Protein AF-A0A966BEA9-F1 (afdb_monomer_lite)

Foldseek 3Di:
DDDDDDDDDDDDDDDDDDDPDDDDDDPPDPFDDDDPDPDDDFDTDPDDDNPWDKEWDAALVNQWIWIATQQFDIDITGPQDDFDTCPPDGDPFGWPYKDADNNSQWIWTAGQQQAIDITGPRDDPDGNNVPDDPGTDD

Structure (mmCIF, N/CA/C/O backbone):
data_AF-A0A966BEA9-F1
#
_entry.id   AF-A0A966BEA9-F1
#
loop_
_atom_site.group_PDB
_atom_site.id
_atom_site.type_symbol
_atom_site.label_atom_id
_atom_site.label_alt_id
_atom_site.label_comp_id
_atom_site.label_asym_id
_atom_site.label_entity_id
_atom_site.label_seq_id
_atom_site.pdbx_PDB_ins_code
_atom_site.Cartn_x
_atom_site.Cartn_y
_atom_site.Cartn_z
_atom_site.occupancy
_atom_site.B_iso_or_equiv
_atom_site.auth_seq_id
_atom_site.auth_comp_id
_atom_site.auth_asym_id
_atom_site.auth_atom_id
_atom_si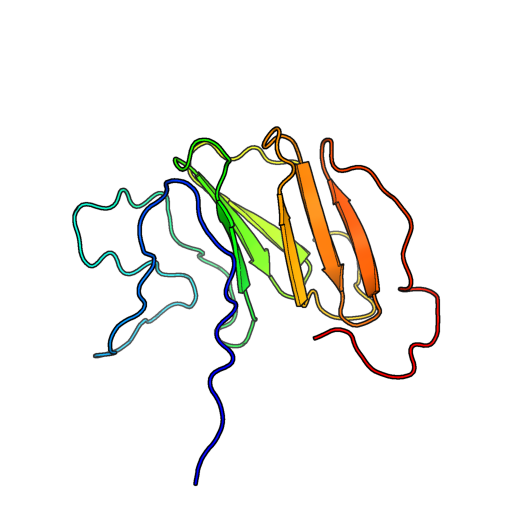te.pdbx_PDB_model_num
ATOM 1 N N . MET A 1 1 ? -16.234 -2.858 -30.751 1.00 31.94 1 MET A N 1
ATOM 2 C CA . MET A 1 1 ? -14.941 -3.488 -30.410 1.00 31.94 1 MET A CA 1
ATOM 3 C C . MET A 1 1 ? -14.872 -3.583 -28.902 1.00 31.94 1 MET A C 1
ATOM 5 O O . MET A 1 1 ? -14.877 -2.562 -28.233 1.00 31.94 1 MET A O 1
ATOM 9 N N . THR A 1 2 ? -14.963 -4.807 -28.402 1.00 31.45 2 THR A N 1
ATOM 10 C CA . THR A 1 2 ? -15.057 -5.178 -26.987 1.00 31.45 2 THR A CA 1
ATOM 11 C C . THR A 1 2 ? -13.678 -5.113 -26.335 1.00 31.45 2 THR A C 1
ATOM 13 O O . THR A 1 2 ? -12.742 -5.676 -26.896 1.00 31.45 2 THR A O 1
ATOM 16 N N . LEU A 1 3 ? -13.547 -4.506 -25.152 1.00 24.61 3 LEU A N 1
ATOM 17 C CA . LEU A 1 3 ? -12.425 -4.799 -24.258 1.00 24.61 3 LEU A CA 1
ATOM 18 C C . LEU A 1 3 ? -12.892 -4.803 -22.798 1.00 24.61 3 LEU A C 1
ATOM 20 O O . LEU A 1 3 ? -13.710 -3.984 -22.389 1.00 24.61 3 LEU A O 1
ATOM 24 N N . ALA A 1 4 ? -12.449 -5.832 -22.082 1.00 24.66 4 ALA A N 1
ATOM 25 C CA . ALA A 1 4 ? -13.035 -6.363 -20.864 1.00 24.66 4 ALA A CA 1
ATOM 26 C C . ALA A 1 4 ? -12.698 -5.534 -19.616 1.00 24.66 4 ALA A C 1
ATOM 28 O O . ALA A 1 4 ? -11.547 -5.180 -19.386 1.00 24.66 4 ALA A O 1
ATOM 29 N N . ILE A 1 5 ? -13.714 -5.292 -18.787 1.00 29.47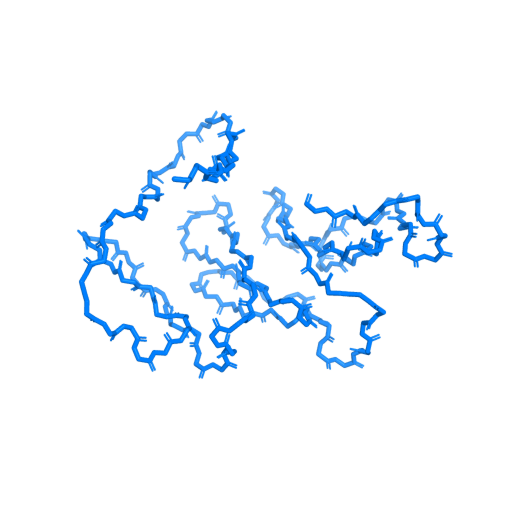 5 ILE A N 1
ATOM 30 C CA . ILE A 1 5 ? -13.590 -4.722 -17.444 1.00 29.47 5 ILE A CA 1
ATOM 31 C C . ILE A 1 5 ? -13.315 -5.891 -16.492 1.00 29.47 5 ILE A C 1
ATOM 33 O O . ILE A 1 5 ? -14.194 -6.725 -16.265 1.00 29.47 5 ILE A O 1
ATOM 37 N N . PHE A 1 6 ? -12.095 -5.988 -15.965 1.00 24.81 6 PHE A N 1
ATOM 38 C CA . PHE A 1 6 ? -11.755 -6.970 -14.936 1.00 24.81 6 PHE A CA 1
ATOM 39 C C . PHE A 1 6 ? -12.207 -6.418 -13.577 1.00 24.81 6 PHE A C 1
ATOM 41 O O . PHE A 1 6 ? -11.607 -5.505 -13.022 1.00 24.81 6 PHE A O 1
ATOM 48 N N . VAL A 1 7 ? -13.329 -6.932 -13.071 1.00 28.95 7 VAL A N 1
ATOM 49 C CA . VAL A 1 7 ? -13.853 -6.617 -11.737 1.00 28.95 7 VAL A CA 1
ATOM 50 C C . VAL A 1 7 ? -13.156 -7.528 -10.728 1.00 28.95 7 VAL A C 1
ATOM 52 O O . VAL A 1 7 ? -13.396 -8.737 -10.729 1.00 28.95 7 VAL A O 1
ATOM 55 N N . ALA A 1 8 ? -12.328 -6.967 -9.846 1.00 25.89 8 ALA A N 1
ATOM 56 C CA . ALA A 1 8 ? -11.839 -7.689 -8.677 1.00 25.89 8 ALA A CA 1
ATOM 57 C C . ALA A 1 8 ? -13.015 -7.944 -7.716 1.00 25.89 8 ALA A C 1
ATOM 59 O O . ALA A 1 8 ? -13.537 -7.043 -7.063 1.00 25.89 8 ALA A O 1
ATOM 60 N N . ARG A 1 9 ? -13.473 -9.197 -7.666 1.00 28.77 9 ARG A N 1
ATOM 61 C CA . ARG A 1 9 ? -14.394 -9.707 -6.646 1.00 28.77 9 ARG A CA 1
ATOM 62 C C . ARG A 1 9 ? -13.568 -10.082 -5.414 1.00 28.77 9 ARG A C 1
ATOM 64 O O . ARG A 1 9 ? -12.921 -11.122 -5.423 1.00 28.77 9 ARG A O 1
ATOM 71 N N . VAL A 1 10 ? -13.637 -9.289 -4.349 1.00 26.52 10 VAL A N 1
ATOM 72 C CA . VAL A 1 10 ? -13.297 -9.750 -2.993 1.00 26.52 10 VAL A CA 1
ATOM 73 C C . VAL A 1 10 ? -14.596 -9.816 -2.190 1.00 26.52 10 VAL A C 1
ATOM 75 O O . VAL A 1 10 ? -15.346 -8.846 -2.103 1.00 26.52 10 VAL A O 1
ATOM 78 N N . ALA A 1 11 ? -14.920 -11.010 -1.693 1.00 26.72 11 ALA A N 1
ATOM 79 C CA . ALA A 1 11 ? -16.168 -11.317 -1.007 1.00 26.72 11 ALA A CA 1
ATOM 80 C C . ALA A 1 11 ? -16.111 -10.944 0.492 1.00 26.72 11 ALA A C 1
ATOM 82 O O . ALA A 1 11 ? -15.428 -11.599 1.267 1.00 26.72 11 ALA A O 1
ATOM 83 N N . LEU A 1 12 ? -16.861 -9.887 0.833 1.00 29.70 12 LEU A N 1
ATOM 84 C CA . LEU A 1 12 ? -17.711 -9.621 2.013 1.00 29.70 12 LEU A CA 1
ATOM 85 C C . LEU A 1 12 ? -17.276 -10.018 3.445 1.00 29.70 12 LEU A C 1
ATOM 87 O O . LEU A 1 12 ? -17.309 -11.191 3.795 1.00 29.70 12 LEU A O 1
ATOM 91 N N . LEU A 1 13 ? -17.198 -9.011 4.331 1.00 26.81 13 LEU A N 1
ATOM 92 C CA . LEU A 1 13 ? -18.115 -8.826 5.476 1.00 26.81 13 LEU A CA 1
ATOM 93 C C . LEU A 1 13 ? -18.076 -7.346 5.925 1.00 26.81 13 LEU A C 1
ATOM 95 O O . LEU A 1 13 ? -17.039 -6.834 6.318 1.00 26.81 13 LEU A O 1
ATOM 99 N N . THR A 1 14 ? -19.222 -6.667 5.791 1.00 31.19 14 THR A N 1
ATOM 100 C CA . THR A 1 14 ? -19.544 -5.306 6.278 1.00 31.19 14 THR A CA 1
ATOM 101 C C . THR A 1 14 ? -18.569 -4.165 5.937 1.00 31.19 14 THR A C 1
ATOM 103 O O . THR A 1 14 ? -17.854 -3.695 6.809 1.00 31.19 14 THR A O 1
ATOM 106 N N . ALA A 1 15 ? -18.624 -3.620 4.720 1.00 29.45 15 ALA A N 1
ATOM 107 C CA . ALA A 1 15 ? -18.387 -2.188 4.500 1.00 29.45 15 ALA A CA 1
ATOM 108 C C . ALA A 1 15 ? -18.875 -1.766 3.108 1.00 29.45 15 ALA A C 1
ATOM 110 O O . ALA A 1 15 ? -18.808 -2.520 2.142 1.00 29.45 15 ALA A O 1
ATOM 111 N N . SER A 1 16 ? -19.430 -0.565 3.072 1.00 34.34 16 SER A N 1
ATOM 112 C CA . SER A 1 16 ? -20.145 0.123 2.005 1.00 34.34 16 SER A CA 1
ATOM 113 C C . SER A 1 16 ? -19.536 0.019 0.599 1.00 34.34 16 SER A C 1
ATOM 115 O O . SER A 1 16 ? -18.339 0.164 0.383 1.00 34.34 16 SER A O 1
ATOM 117 N N . TYR A 1 17 ? -20.431 -0.179 -0.366 1.00 26.78 17 TYR A N 1
ATOM 118 C CA . TYR A 1 17 ? -20.234 -0.107 -1.812 1.00 26.78 17 TYR A CA 1
ATOM 119 C C . TYR A 1 17 ? -19.442 1.145 -2.244 1.00 26.78 17 TYR A C 1
ATOM 121 O O . TYR A 1 17 ? -19.913 2.261 -2.039 1.00 26.78 17 TYR A O 1
ATOM 129 N N . VAL A 1 18 ? -18.286 0.971 -2.895 1.00 33.56 18 VAL A N 1
ATOM 130 C CA . VAL A 1 18 ? -17.621 2.033 -3.674 1.00 33.56 18 VAL A CA 1
ATOM 131 C C . VAL A 1 18 ? -17.993 1.815 -5.139 1.00 33.56 18 VAL A C 1
ATOM 133 O O . VAL A 1 18 ? -17.390 1.005 -5.841 1.00 33.56 18 VAL A O 1
ATOM 136 N N . GLY A 1 19 ? -19.062 2.474 -5.584 1.00 29.12 19 GLY A N 1
ATOM 137 C CA . GLY A 1 19 ? -19.446 2.513 -6.991 1.00 29.12 19 GLY A CA 1
ATOM 138 C C . GLY A 1 19 ? -18.825 3.724 -7.674 1.00 29.12 19 GLY A C 1
ATOM 139 O O . GLY A 1 19 ? -19.135 4.848 -7.301 1.00 29.12 19 GLY A O 1
ATOM 140 N N . VAL A 1 20 ? -18.004 3.509 -8.703 1.00 29.66 20 VAL A N 1
ATOM 141 C CA . VAL A 1 20 ? -17.755 4.535 -9.728 1.00 29.66 20 VAL A CA 1
ATOM 142 C C . VAL A 1 20 ? -18.851 4.376 -10.778 1.00 29.66 20 VAL A C 1
ATOM 144 O O . VAL A 1 20 ? -18.899 3.366 -11.481 1.00 29.66 20 VAL A O 1
ATOM 147 N N . LEU A 1 21 ? -19.767 5.343 -10.857 1.00 25.66 21 LEU A N 1
ATOM 148 C CA . LEU A 1 21 ? -20.906 5.326 -11.776 1.00 25.66 21 LEU A CA 1
ATOM 149 C C . LEU A 1 21 ? -20.981 6.666 -12.528 1.00 25.66 21 LEU A C 1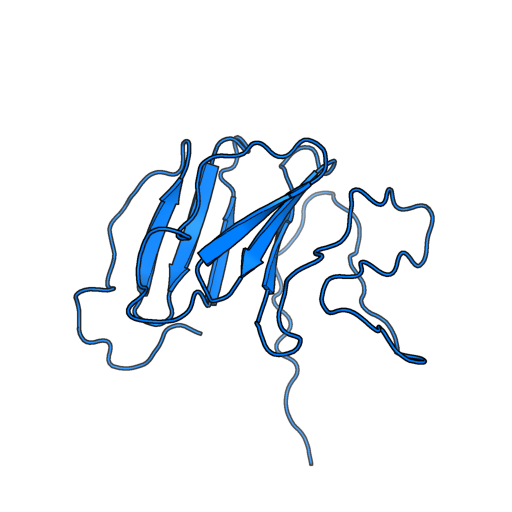
ATOM 151 O O . LEU A 1 21 ? -21.473 7.647 -11.993 1.00 25.66 21 LEU A O 1
ATOM 155 N N . GLY A 1 22 ? -20.506 6.663 -13.782 1.00 25.47 22 GLY A N 1
ATOM 156 C CA . GLY A 1 22 ? -20.842 7.633 -14.838 1.00 25.47 22 GLY A CA 1
ATOM 157 C C . GLY A 1 22 ? -20.181 9.017 -14.767 1.00 25.47 22 GLY A C 1
ATOM 158 O O . GLY A 1 22 ? -20.531 9.836 -13.931 1.00 25.47 22 GLY A O 1
ATOM 159 N N . ALA A 1 23 ? -19.302 9.322 -15.728 1.00 36.53 23 ALA A N 1
ATOM 160 C CA . ALA A 1 23 ? -18.755 10.666 -15.929 1.00 36.53 23 ALA A CA 1
ATOM 161 C C . ALA A 1 23 ? -19.846 11.691 -16.304 1.00 36.53 23 ALA A C 1
ATOM 163 O O . ALA A 1 23 ? -20.674 11.413 -17.180 1.00 36.53 23 ALA A O 1
ATOM 164 N N . PRO A 1 24 ? -19.767 12.915 -15.751 1.00 33.97 24 PRO A N 1
ATOM 165 C CA . PRO A 1 24 ? -19.686 14.075 -16.635 1.00 33.97 24 PRO A CA 1
ATOM 166 C C . PRO A 1 24 ? -18.675 15.142 -16.164 1.00 33.97 24 PRO A C 1
ATOM 168 O O . PRO A 1 24 ? -18.668 15.554 -15.017 1.00 33.97 24 PRO A O 1
ATOM 171 N N . ALA A 1 25 ? -17.906 15.656 -17.131 1.00 33.06 25 ALA A N 1
ATOM 172 C CA . ALA A 1 25 ? -17.182 16.934 -17.119 1.00 33.06 25 ALA A CA 1
ATOM 173 C C . ALA A 1 25 ? -16.036 17.141 -16.094 1.00 33.06 25 ALA A C 1
ATOM 175 O O . ALA A 1 25 ? -16.233 17.612 -14.985 1.00 33.06 25 ALA A O 1
ATOM 176 N N . ALA A 1 26 ? -14.805 16.969 -16.595 1.00 35.88 26 ALA A N 1
ATOM 177 C CA . ALA A 1 26 ? -13.593 17.674 -16.162 1.00 35.88 26 ALA A CA 1
ATOM 178 C C . ALA A 1 26 ? -13.175 17.535 -14.681 1.00 35.88 26 ALA A C 1
ATOM 180 O O . ALA A 1 26 ? -13.099 18.525 -13.959 1.00 35.88 26 ALA A O 1
ATOM 181 N N . ALA A 1 27 ? -12.746 16.338 -14.269 1.00 39.78 27 ALA A N 1
ATOM 182 C CA . ALA A 1 27 ? -11.850 16.209 -13.120 1.00 39.78 27 ALA A CA 1
ATOM 183 C C . ALA A 1 27 ? -10.502 16.870 -13.472 1.00 39.78 27 ALA A C 1
ATOM 185 O O . ALA A 1 27 ? -9.668 16.296 -14.173 1.00 39.78 27 ALA A O 1
ATOM 186 N N . SER A 1 28 ? -10.311 18.124 -13.059 1.00 41.31 28 SER A N 1
ATOM 187 C CA . SER A 1 28 ? -9.131 18.932 -13.391 1.00 41.31 28 SER A CA 1
ATOM 188 C C . SER A 1 28 ? -7.878 18.572 -12.587 1.00 41.31 28 SER A C 1
ATOM 190 O O . SER A 1 28 ? -6.867 19.254 -12.726 1.00 41.31 28 SER A O 1
ATOM 192 N N . ASN A 1 29 ? -7.914 17.530 -11.754 1.00 41.03 29 ASN A N 1
ATOM 193 C CA . ASN A 1 29 ? -6.723 17.014 -11.095 1.00 41.03 29 ASN A CA 1
ATOM 194 C C . ASN A 1 29 ? -6.880 15.509 -10.811 1.00 41.03 29 ASN A C 1
ATOM 196 O O . ASN A 1 29 ? -7.897 15.091 -10.254 1.00 41.03 29 ASN A O 1
ATOM 200 N N . PRO A 1 30 ? -5.911 14.668 -11.188 1.00 45.22 30 PRO A N 1
ATOM 201 C CA . PRO A 1 30 ? -5.931 13.251 -10.847 1.00 45.22 30 PRO A CA 1
ATOM 202 C C . PRO A 1 30 ? -5.763 13.078 -9.337 1.00 45.22 30 PRO A C 1
ATOM 204 O O . PRO A 1 30 ? -4.754 13.483 -8.765 1.00 45.22 30 PRO A O 1
ATOM 207 N N . GLY A 1 31 ? -6.772 12.495 -8.686 1.00 51.09 31 GLY A N 1
ATOM 208 C CA . GLY A 1 31 ? -6.774 12.341 -7.231 1.00 51.09 31 GLY A CA 1
ATOM 209 C C . GLY A 1 31 ? -7.932 12.988 -6.487 1.00 51.09 31 GLY A C 1
ATOM 210 O O . GLY A 1 31 ? -7.977 12.872 -5.264 1.00 51.09 31 GLY A O 1
ATOM 211 N N . THR A 1 32 ? -8.844 13.658 -7.195 1.00 47.97 32 THR A N 1
ATOM 212 C CA . THR A 1 32 ? -10.081 14.162 -6.596 1.00 47.97 32 THR A CA 1
ATOM 213 C C . THR A 1 32 ? -11.040 13.008 -6.308 1.00 47.97 32 THR A C 1
ATOM 215 O O . THR A 1 32 ? -11.407 12.261 -7.218 1.00 47.97 32 THR A O 1
ATOM 218 N N . VAL A 1 33 ? -11.458 12.856 -5.051 1.00 51.19 33 VAL A N 1
ATOM 219 C CA . VAL A 1 33 ? -12.521 11.912 -4.677 1.00 51.19 33 VAL A CA 1
ATOM 220 C C . VAL A 1 33 ? -13.871 12.608 -4.867 1.00 51.19 33 VAL A C 1
ATOM 222 O O . VAL A 1 33 ? -14.278 13.444 -4.063 1.00 51.19 33 VAL A O 1
ATOM 225 N N . GLU A 1 34 ? -14.592 12.271 -5.940 1.00 48.16 34 GLU A N 1
ATOM 226 C CA . GLU A 1 34 ? -15.939 12.801 -6.180 1.00 48.16 34 GLU A CA 1
ATOM 227 C C . GLU A 1 34 ? -16.970 12.070 -5.312 1.00 48.16 34 GLU A C 1
ATOM 229 O O . GLU A 1 34 ? -17.385 10.939 -5.575 1.00 48.16 34 GLU A O 1
ATOM 234 N N . ASN A 1 35 ? -17.382 12.729 -4.235 1.00 46.09 35 ASN A N 1
ATOM 235 C CA . ASN A 1 35 ? -18.371 12.202 -3.311 1.00 46.09 35 ASN A CA 1
ATOM 236 C C . ASN A 1 35 ? -19.797 12.399 -3.851 1.00 46.09 35 ASN A C 1
ATOM 238 O O . ASN A 1 35 ? -20.310 13.515 -3.887 1.00 46.09 35 ASN A O 1
ATOM 242 N N . THR A 1 36 ? -20.460 11.310 -4.240 1.00 44.03 36 THR A N 1
ATOM 243 C CA . THR A 1 36 ? -21.853 11.319 -4.729 1.00 44.03 36 THR A CA 1
ATOM 244 C C . THR A 1 36 ? -22.894 11.016 -3.632 1.00 44.03 36 THR A C 1
ATOM 246 O O . THR A 1 36 ? -24.046 10.708 -3.938 1.00 44.03 36 THR A O 1
ATOM 249 N N . GLY A 1 37 ? -22.533 11.144 -2.343 1.00 46.06 37 GLY A N 1
ATOM 250 C CA . GLY A 1 37 ? -23.429 10.946 -1.190 1.00 46.06 37 GLY A CA 1
ATOM 251 C C . GLY A 1 37 ? -22.974 11.647 0.106 1.00 46.06 37 GLY A C 1
ATOM 252 O O . GLY A 1 37 ? -22.162 12.562 0.082 1.00 46.06 37 GLY A O 1
ATOM 253 N N . GLN A 1 38 ? -23.490 11.229 1.273 1.00 48.53 38 GLN A N 1
ATOM 254 C CA . GLN A 1 38 ? -23.064 11.730 2.602 1.00 48.53 38 GLN A CA 1
ATOM 255 C C . GLN A 1 38 ? -21.700 11.165 3.070 1.00 48.53 38 GLN A C 1
ATOM 257 O O . GLN A 1 38 ? -21.452 11.064 4.272 1.00 48.53 38 GLN A O 1
ATOM 262 N N . LEU A 1 39 ? -20.818 10.738 2.160 1.00 47.69 39 LEU A N 1
ATOM 263 C CA . LEU A 1 39 ? -19.530 10.158 2.554 1.00 47.69 39 LEU A CA 1
ATOM 264 C C . LEU A 1 39 ? -18.645 11.242 3.194 1.00 47.69 39 LEU A C 1
ATOM 266 O O . LEU A 1 39 ? -18.776 12.427 2.893 1.00 47.69 39 LEU A O 1
ATOM 270 N N . LEU A 1 40 ? -17.765 10.866 4.115 1.00 51.91 40 LEU A N 1
ATOM 271 C CA . LEU A 1 40 ? -16.804 11.805 4.687 1.00 51.91 40 LEU A CA 1
ATOM 272 C C . LEU A 1 40 ? -15.611 11.905 3.727 1.00 51.91 40 LEU A C 1
ATOM 274 O O . LEU A 1 40 ? -15.004 10.890 3.396 1.00 51.91 40 LEU A O 1
ATOM 278 N N . HIS A 1 41 ? -15.311 13.116 3.244 1.00 63.06 41 HIS A N 1
ATOM 279 C CA . HIS A 1 41 ? -14.137 13.382 2.407 1.00 63.06 41 HIS A CA 1
ATOM 280 C C . HIS A 1 41 ? -12.934 13.671 3.299 1.00 63.06 41 HIS A C 1
ATOM 282 O O . HIS A 1 41 ? -12.944 14.655 4.038 1.00 63.06 41 HIS A O 1
ATOM 288 N N . PHE A 1 42 ? -11.914 12.815 3.252 1.00 55.66 42 PHE A N 1
ATOM 289 C CA . PHE A 1 42 ? -10.734 12.940 4.114 1.00 55.66 42 PHE A CA 1
ATOM 290 C C . PHE A 1 42 ? -9.560 13.669 3.439 1.00 55.66 42 PHE A C 1
ATOM 292 O O . PHE A 1 42 ? -8.595 14.012 4.122 1.00 55.66 42 PHE A O 1
ATOM 299 N N . GLY A 1 43 ? -9.649 13.952 2.133 1.00 58.69 43 GLY A N 1
ATOM 300 C CA . GLY A 1 43 ? -8.686 14.760 1.381 1.00 58.69 43 GLY A CA 1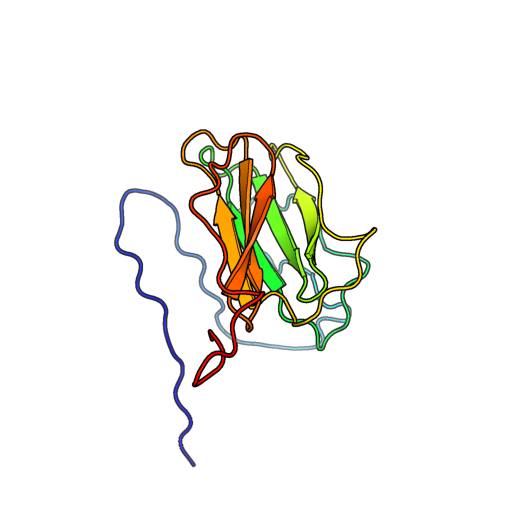
ATOM 301 C C . GLY A 1 43 ? -8.462 14.275 -0.055 1.00 58.69 43 GLY A C 1
ATOM 302 O O . GLY A 1 43 ? -8.829 13.162 -0.415 1.00 58.69 43 GLY A O 1
ATOM 303 N N . ASP A 1 44 ? -7.835 15.116 -0.876 1.00 62.44 44 ASP A N 1
ATOM 304 C CA . ASP A 1 44 ? -7.505 14.814 -2.275 1.00 62.44 44 ASP A CA 1
ATOM 305 C C . ASP A 1 44 ? -5.993 14.673 -2.469 1.00 62.44 44 ASP A C 1
ATOM 307 O O . ASP A 1 44 ? -5.195 15.291 -1.756 1.00 62.44 44 ASP A O 1
ATOM 311 N N . LEU A 1 45 ? -5.583 13.899 -3.474 1.00 62.88 45 LEU A N 1
ATOM 312 C CA . LEU A 1 45 ? -4.184 13.840 -3.893 1.00 62.88 45 LEU A CA 1
ATOM 313 C C . LEU A 1 45 ? -3.856 15.062 -4.769 1.00 62.88 45 LEU A C 1
ATOM 315 O O . LEU A 1 45 ? -4.471 15.277 -5.810 1.00 62.88 45 LEU A O 1
ATOM 319 N N . SER A 1 46 ? -2.881 15.874 -4.356 1.00 57.19 46 SER A N 1
ATOM 320 C CA . SER A 1 46 ? -2.544 17.139 -5.031 1.00 57.19 46 SER A CA 1
ATOM 321 C C . SER A 1 46 ? -1.438 17.031 -6.092 1.00 57.19 46 SER A C 1
ATOM 323 O O . SER A 1 46 ? -1.221 17.998 -6.821 1.00 57.19 46 SER A O 1
ATOM 325 N N . SER A 1 47 ? -0.747 15.888 -6.203 1.00 54.97 47 SER A N 1
ATOM 326 C CA . SER A 1 47 ? 0.508 15.751 -6.969 1.00 54.97 47 SER A CA 1
ATOM 327 C C . SER A 1 47 ? 0.624 14.507 -7.870 1.00 54.97 47 SER A C 1
ATOM 329 O O . SER A 1 47 ? 1.708 14.242 -8.395 1.00 54.97 47 SER A O 1
ATOM 331 N N . GLY A 1 48 ? -0.453 13.742 -8.081 1.00 53.94 48 GLY A N 1
ATOM 332 C CA . GLY A 1 48 ? -0.436 12.601 -9.009 1.00 53.94 48 GLY A CA 1
ATOM 333 C C . GLY A 1 48 ? -0.366 13.054 -10.474 1.00 53.94 48 GLY A C 1
ATOM 334 O O . GLY A 1 48 ? -0.954 14.070 -10.834 1.00 53.94 48 GLY A O 1
ATOM 335 N N . SER A 1 49 ? 0.337 12.327 -11.348 1.00 55.16 49 SER A N 1
ATOM 336 C CA . SER A 1 49 ? 0.157 12.510 -12.799 1.00 55.16 49 SER A CA 1
ATOM 337 C C . SER A 1 49 ? -1.162 11.853 -13.230 1.00 55.16 49 SER A C 1
ATOM 339 O O . SER A 1 49 ? -1.474 10.781 -12.713 1.00 55.16 49 SER A O 1
ATOM 341 N N . PRO A 1 50 ? -1.919 12.385 -14.215 1.00 52.94 50 PRO A N 1
ATOM 342 C CA . PRO A 1 50 ? -3.166 11.763 -14.683 1.00 52.94 50 PRO A CA 1
ATOM 343 C C . PRO A 1 50 ? -2.999 10.371 -15.289 1.00 52.94 50 PRO A C 1
ATOM 345 O O . PRO A 1 50 ? -3.981 9.688 -15.566 1.00 52.94 50 PRO A O 1
ATOM 348 N N . THR A 1 51 ? -1.753 9.978 -15.531 1.00 57.34 51 THR A N 1
ATOM 349 C CA . THR A 1 51 ? -1.352 8.697 -16.103 1.00 57.34 51 THR A CA 1
ATOM 350 C C . THR A 1 51 ? -0.870 7.694 -15.063 1.00 57.34 51 THR A C 1
ATOM 352 O O . THR A 1 51 ? -0.624 6.549 -15.427 1.00 57.34 51 THR A O 1
ATOM 355 N N . ASP A 1 52 ? -0.657 8.114 -13.815 1.00 67.12 52 ASP A N 1
ATOM 356 C CA . ASP A 1 52 ? -0.162 7.211 -12.781 1.00 67.12 52 ASP A CA 1
ATOM 357 C C . ASP A 1 52 ? -1.325 6.337 -12.300 1.00 67.12 52 ASP A C 1
ATOM 359 O O . ASP A 1 52 ? -2.369 6.846 -11.887 1.00 67.12 52 ASP A O 1
ATOM 363 N N . GLU A 1 53 ? -1.165 5.013 -12.351 1.00 70.00 53 GLU A N 1
ATOM 364 C CA . GLU A 1 53 ? -2.093 4.136 -11.638 1.00 70.00 53 GLU A CA 1
ATOM 365 C C . GLU A 1 53 ? -1.916 4.329 -10.131 1.00 70.00 53 GLU A C 1
ATOM 367 O O . GLU A 1 53 ? -0.804 4.485 -9.608 1.00 70.00 53 GLU A O 1
ATOM 372 N N . MET A 1 54 ? -3.051 4.320 -9.443 1.00 81.56 54 MET A N 1
ATOM 373 C CA . MET A 1 54 ? -3.143 4.593 -8.022 1.00 81.56 54 MET A CA 1
ATOM 374 C C . MET A 1 54 ? -3.814 3.412 -7.331 1.00 81.56 54 MET A C 1
ATOM 376 O O . MET A 1 54 ? -4.834 2.903 -7.799 1.00 81.56 54 MET A O 1
ATOM 380 N N . PHE A 1 55 ? -3.265 3.006 -6.193 1.00 82.62 55 PHE A N 1
ATOM 381 C CA . PHE A 1 55 ? -3.762 1.894 -5.391 1.00 82.62 55 PHE A CA 1
ATOM 382 C C . PHE A 1 55 ? -4.273 2.442 -4.068 1.00 82.62 55 PHE A C 1
ATOM 384 O O . PHE A 1 55 ? -3.490 2.970 -3.283 1.00 82.62 55 PHE A O 1
ATOM 391 N N . ILE A 1 56 ? -5.581 2.337 -3.833 1.00 83.81 56 ILE A N 1
ATOM 392 C CA . ILE A 1 56 ? -6.222 2.792 -2.598 1.00 83.81 56 ILE A CA 1
ATOM 393 C C . ILE A 1 56 ? -6.562 1.607 -1.697 1.00 83.81 56 ILE A C 1
ATOM 395 O O . ILE A 1 56 ? -7.126 0.612 -2.154 1.00 83.81 56 ILE A O 1
ATOM 399 N N . VAL A 1 57 ? -6.248 1.726 -0.408 1.00 83.81 57 VAL A N 1
ATOM 400 C CA . VAL A 1 57 ? -6.621 0.743 0.615 1.00 83.81 57 VAL A CA 1
ATOM 401 C C . VAL A 1 57 ? -7.112 1.471 1.862 1.00 83.81 57 VAL A C 1
ATOM 403 O O . VAL A 1 57 ? -6.467 2.403 2.334 1.00 83.81 57 VAL A O 1
ATOM 406 N N . SER A 1 58 ? -8.254 1.052 2.406 1.00 86.38 58 SER A N 1
ATOM 407 C CA . SER A 1 58 ? -8.827 1.628 3.626 1.00 86.38 58 SER A CA 1
ATOM 408 C C . SER A 1 58 ? -8.170 1.088 4.899 1.00 86.38 58 SER A C 1
ATOM 410 O O . SER A 1 58 ? -7.719 -0.061 4.950 1.00 86.38 58 SER A O 1
ATOM 412 N N . THR A 1 59 ? -8.185 1.893 5.959 1.00 85.06 59 THR A N 1
ATOM 413 C CA . THR A 1 59 ? -7.901 1.436 7.326 1.00 85.06 59 THR A CA 1
ATOM 414 C C . THR A 1 59 ? -8.946 0.405 7.777 1.00 85.06 59 THR A C 1
ATOM 416 O O . THR A 1 59 ? -10.083 0.435 7.293 1.00 85.06 59 THR A O 1
ATOM 419 N N . PRO A 1 60 ? -8.625 -0.498 8.726 1.00 84.88 60 PRO A N 1
ATOM 420 C CA . PRO A 1 60 ? -9.613 -1.428 9.287 1.00 84.88 60 PRO A CA 1
ATOM 421 C C . PRO A 1 60 ? -10.812 -0.741 9.959 1.00 84.88 60 PRO A C 1
ATOM 423 O O . PRO A 1 60 ? -11.894 -1.314 10.035 1.00 84.88 60 PRO A O 1
ATOM 426 N N . THR A 1 61 ? -10.626 0.488 10.444 1.00 80.19 61 THR A N 1
ATOM 427 C CA . THR A 1 61 ? -11.680 1.334 11.026 1.00 80.19 61 THR A CA 1
ATOM 428 C C . THR A 1 61 ? -12.618 1.916 9.964 1.00 80.19 61 THR A C 1
ATOM 430 O O . THR A 1 61 ? -13.737 2.311 10.287 1.00 80.19 61 THR A O 1
ATOM 433 N N . GLY A 1 62 ? -12.182 1.974 8.700 1.00 80.81 62 GLY A N 1
ATOM 434 C CA . GLY A 1 62 ? -12.919 2.570 7.586 1.00 80.81 62 GLY A CA 1
ATOM 435 C C . GLY A 1 62 ? -12.952 4.102 7.597 1.00 80.81 62 GLY A C 1
ATOM 436 O O . GLY A 1 62 ? -13.652 4.695 6.778 1.00 80.81 62 GLY A O 1
ATOM 437 N N . THR A 1 63 ? -12.219 4.753 8.505 1.00 81.62 63 THR A N 1
ATOM 438 C CA . THR A 1 63 ? -12.203 6.220 8.675 1.00 81.62 63 THR A CA 1
ATOM 439 C C . THR A 1 63 ? -10.966 6.894 8.081 1.00 81.62 63 THR A C 1
ATOM 441 O O . THR A 1 63 ? -10.702 8.070 8.332 1.00 81.62 63 THR A O 1
ATOM 444 N N . GLY A 1 64 ? -10.211 6.152 7.279 1.00 83.00 64 GLY A N 1
ATOM 445 C CA . GLY A 1 64 ? -8.979 6.595 6.655 1.00 83.00 64 GLY A CA 1
ATOM 446 C C . GLY A 1 64 ? -8.580 5.664 5.522 1.00 83.00 64 GLY A C 1
ATOM 447 O O . GLY A 1 64 ? -9.136 4.573 5.348 1.00 83.00 64 GLY A O 1
ATOM 448 N N . TYR A 1 65 ? -7.626 6.110 4.718 1.00 82.25 65 TYR A N 1
ATOM 449 C CA . TYR A 1 65 ? -7.094 5.324 3.614 1.00 82.25 65 TYR A CA 1
ATOM 450 C C . TYR A 1 65 ? -5.664 5.732 3.273 1.00 82.25 65 TYR A C 1
ATOM 452 O O . TYR A 1 65 ? -5.245 6.876 3.467 1.00 82.25 65 TYR A O 1
ATOM 460 N N . TRP A 1 66 ? -4.937 4.769 2.722 1.00 90.31 66 TRP A N 1
ATOM 461 C CA . TRP A 1 66 ? -3.667 4.972 2.045 1.00 90.31 66 TRP A CA 1
ATOM 462 C C . TRP A 1 66 ? -3.890 4.985 0.541 1.00 90.31 66 TRP A C 1
ATOM 464 O O . TRP A 1 66 ? -4.684 4.198 0.022 1.00 90.31 66 TRP A O 1
ATOM 474 N N . ILE A 1 67 ? -3.161 5.851 -0.158 1.00 87.06 67 ILE A N 1
ATOM 475 C CA . ILE A 1 67 ? -3.057 5.829 -1.617 1.00 87.06 67 ILE A CA 1
ATOM 476 C C . ILE A 1 67 ? -1.586 5.658 -1.994 1.00 87.06 67 ILE A C 1
ATOM 478 O O . ILE A 1 67 ? -0.778 6.534 -1.698 1.00 87.06 67 ILE A O 1
ATOM 482 N N . ALA A 1 68 ? -1.245 4.570 -2.681 1.00 87.69 68 ALA A N 1
ATOM 483 C CA . ALA A 1 68 ? 0.054 4.381 -3.321 1.00 87.69 68 ALA A CA 1
ATOM 484 C C . ALA A 1 68 ? 0.022 4.763 -4.802 1.00 87.69 68 ALA A C 1
ATOM 486 O O . ALA A 1 68 ? -0.935 4.465 -5.510 1.00 87.69 68 ALA A O 1
ATOM 487 N N . THR A 1 69 ? 1.112 5.358 -5.277 1.00 88.00 69 THR A N 1
ATOM 488 C CA . THR A 1 69 ? 1.384 5.585 -6.708 1.00 88.00 69 THR A CA 1
ATOM 489 C C . THR A 1 69 ? 2.174 4.418 -7.310 1.00 88.00 69 THR A C 1
ATOM 491 O O . THR A 1 69 ? 2.851 3.682 -6.588 1.00 88.00 69 THR A O 1
ATOM 494 N N . GLN A 1 70 ? 2.228 4.319 -8.643 1.00 90.00 70 GLN A N 1
ATOM 495 C CA . GLN A 1 70 ? 3.179 3.436 -9.349 1.00 90.00 70 GLN A CA 1
ATOM 496 C C . GLN A 1 70 ? 4.655 3.673 -8.983 1.00 90.00 70 GLN A C 1
ATOM 498 O O . GLN A 1 70 ? 5.480 2.772 -9.133 1.00 90.00 70 GLN A O 1
ATOM 503 N N . LYS A 1 71 ? 5.008 4.872 -8.504 1.00 89.69 71 LYS A N 1
ATOM 504 C CA . LYS A 1 71 ? 6.366 5.211 -8.044 1.00 89.69 71 LYS A CA 1
ATOM 505 C C . LYS A 1 71 ? 6.628 4.774 -6.601 1.00 89.69 71 LYS A C 1
ATOM 507 O O . LYS A 1 71 ? 7.734 4.948 -6.110 1.00 89.69 71 LYS A O 1
ATOM 512 N N . GLY A 1 72 ? 5.620 4.223 -5.926 1.00 91.12 72 GLY A N 1
ATOM 513 C CA . GLY A 1 72 ? 5.716 3.756 -4.548 1.00 91.12 72 GLY A CA 1
ATOM 514 C C . GLY A 1 72 ? 5.663 4.856 -3.492 1.00 91.12 72 GLY A C 1
ATOM 515 O O . GLY A 1 72 ? 5.913 4.565 -2.329 1.00 91.12 72 GLY A O 1
ATOM 516 N N . VAL A 1 73 ? 5.310 6.090 -3.868 1.00 91.94 73 VAL A N 1
ATOM 517 C CA . VAL A 1 73 ? 4.956 7.155 -2.911 1.00 91.94 73 VAL A CA 1
ATOM 518 C C . VAL A 1 73 ? 3.599 6.839 -2.293 1.00 91.94 73 VAL A C 1
ATOM 520 O O . VAL A 1 73 ? 2.681 6.473 -3.038 1.00 91.94 73 VAL A O 1
ATOM 523 N N . VAL A 1 74 ? 3.469 7.016 -0.975 1.00 92.50 74 VAL A N 1
ATOM 524 C CA . VAL A 1 74 ? 2.232 6.751 -0.224 1.00 92.50 74 VAL A CA 1
ATOM 525 C C . VAL A 1 74 ? 1.691 8.040 0.389 1.00 92.50 74 VAL A C 1
ATOM 527 O O . VAL A 1 74 ? 2.349 8.701 1.184 1.00 92.50 74 VAL A O 1
ATOM 530 N N . SER A 1 75 ? 0.454 8.383 0.040 1.00 87.31 75 SER A N 1
ATOM 531 C CA . SER A 1 75 ? -0.319 9.446 0.688 1.00 87.31 75 SER A CA 1
ATOM 532 C C . SER A 1 75 ? -1.267 8.862 1.731 1.00 87.31 75 SER A C 1
ATOM 534 O O . SER A 1 75 ? -1.802 7.766 1.552 1.00 87.31 7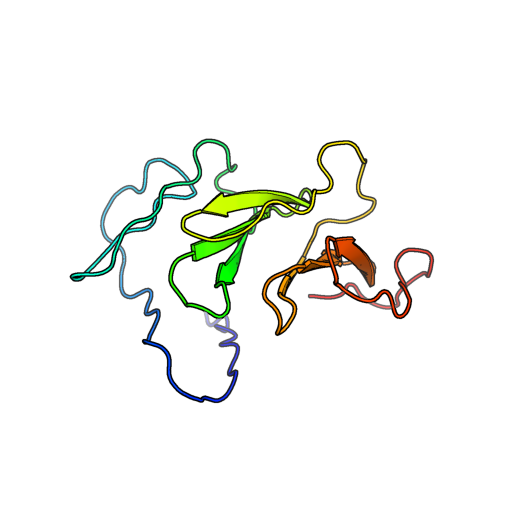5 SER A O 1
ATOM 536 N N . VAL A 1 76 ? -1.472 9.601 2.819 1.00 88.38 76 VAL A N 1
ATOM 537 C CA . VAL A 1 76 ? -2.162 9.141 4.030 1.00 88.38 76 VAL A CA 1
ATOM 538 C C . VAL A 1 76 ? -3.320 10.085 4.337 1.00 88.38 76 VAL A C 1
ATOM 540 O O . VAL A 1 76 ? -3.124 11.300 4.366 1.00 88.38 76 VAL A O 1
ATOM 543 N N . PHE A 1 77 ? -4.510 9.534 4.578 1.00 82.94 77 PHE A N 1
ATOM 544 C CA . PHE A 1 77 ? -5.726 10.310 4.826 1.00 82.94 77 PHE A CA 1
ATOM 545 C C . PHE A 1 77 ? -6.543 9.748 5.992 1.00 82.94 77 PHE A C 1
ATOM 547 O O . PHE A 1 77 ? -6.575 8.537 6.224 1.00 82.94 77 PHE A O 1
ATOM 554 N N . GLY A 1 78 ? -7.262 10.632 6.688 1.00 86.81 78 GLY A N 1
ATOM 555 C CA . GLY A 1 78 ? -8.112 10.261 7.819 1.00 86.81 78 GLY A CA 1
ATOM 556 C C . GLY A 1 78 ? -7.300 9.735 9.003 1.00 86.81 78 GLY A C 1
ATOM 557 O O . GLY A 1 78 ? -6.318 10.359 9.401 1.00 86.81 78 GLY A O 1
ATOM 558 N N . ASP A 1 79 ? -7.711 8.598 9.570 1.00 87.06 79 ASP A N 1
ATOM 559 C CA . ASP A 1 79 ? -7.034 7.966 10.715 1.00 87.06 79 ASP A CA 1
ATOM 560 C C . ASP A 1 79 ? -5.870 7.031 10.339 1.00 87.06 79 ASP A C 1
ATOM 562 O O . ASP A 1 79 ? -5.285 6.386 11.209 1.00 87.06 79 ASP A O 1
ATOM 566 N N . ALA A 1 80 ? -5.522 6.949 9.055 1.00 90.88 80 ALA A N 1
ATOM 567 C CA . ALA A 1 80 ? -4.413 6.135 8.583 1.00 90.88 80 ALA A CA 1
ATOM 568 C C . ALA A 1 80 ? -3.069 6.604 9.181 1.00 90.88 80 ALA A C 1
ATOM 570 O O . ALA A 1 80 ? -2.764 7.796 9.219 1.00 90.88 80 ALA A O 1
ATOM 571 N N . GLY A 1 81 ? -2.240 5.662 9.640 1.00 94.19 81 GLY A N 1
ATOM 572 C CA . GLY A 1 81 ? -0.879 5.950 10.107 1.00 94.19 81 GLY A CA 1
ATOM 573 C C . GLY A 1 81 ? 0.130 6.061 8.959 1.00 94.19 81 GLY A C 1
ATOM 574 O O . GLY A 1 81 ? -0.049 5.451 7.910 1.00 94.19 81 GLY A O 1
ATOM 575 N N . SER A 1 82 ? 1.219 6.811 9.144 1.00 96.19 82 SER A N 1
ATOM 576 C CA . SER A 1 82 ? 2.327 6.856 8.174 1.00 96.19 82 SER A CA 1
ATOM 577 C C . SER A 1 82 ? 3.434 5.884 8.579 1.00 96.19 82 SER A C 1
ATOM 579 O O . SER A 1 82 ? 4.002 6.018 9.664 1.00 96.19 82 SER A O 1
ATOM 581 N N . TYR A 1 83 ? 3.740 4.913 7.712 1.00 97.38 83 TYR A N 1
ATOM 582 C CA . TYR A 1 83 ? 4.717 3.850 7.989 1.00 97.38 83 TYR A CA 1
ATOM 583 C C . TYR A 1 83 ? 5.931 3.859 7.048 1.00 97.38 83 TYR A C 1
ATOM 585 O O . TYR A 1 83 ? 6.793 2.986 7.152 1.00 97.38 83 TYR A O 1
ATOM 593 N N . GLY A 1 84 ? 6.018 4.864 6.173 1.00 96.44 84 GLY A N 1
ATOM 594 C CA . GLY A 1 84 ? 7.080 5.033 5.179 1.00 96.44 84 GLY A CA 1
ATOM 595 C C . GLY A 1 84 ? 6.637 4.695 3.757 1.00 96.44 84 GLY A C 1
ATOM 596 O O . GLY A 1 84 ? 5.581 4.111 3.531 1.00 96.44 84 GLY A O 1
ATOM 597 N N . ASP A 1 85 ? 7.441 5.080 2.779 1.00 96.12 85 ASP A N 1
ATOM 598 C CA . ASP A 1 85 ? 7.170 4.819 1.370 1.00 96.12 85 ASP A CA 1
ATOM 599 C C . ASP A 1 85 ? 8.482 4.629 0.591 1.00 96.12 85 ASP A C 1
ATOM 601 O O . ASP A 1 85 ? 9.538 4.390 1.185 1.00 96.12 85 ASP A O 1
ATOM 605 N N . LEU A 1 86 ? 8.414 4.653 -0.740 1.00 94.19 86 LEU A N 1
ATOM 606 C CA . LEU A 1 86 ? 9.561 4.420 -1.619 1.00 94.19 86 LEU A CA 1
ATOM 607 C C . LEU A 1 86 ? 10.091 5.704 -2.281 1.00 94.19 86 LEU A C 1
ATOM 609 O O . LEU A 1 86 ? 10.779 5.601 -3.295 1.00 94.19 86 LEU A O 1
ATOM 613 N N . SER A 1 87 ? 9.813 6.900 -1.739 1.00 92.19 87 SER A N 1
ATOM 614 C CA . SER A 1 87 ? 10.238 8.175 -2.354 1.00 92.19 87 SER A CA 1
ATOM 615 C C . SER A 1 87 ? 11.756 8.295 -2.539 1.00 92.19 87 SER A C 1
ATOM 617 O O . SER A 1 87 ? 12.216 8.910 -3.499 1.00 92.19 87 SER A O 1
ATOM 619 N N . GLU A 1 88 ? 12.527 7.677 -1.642 1.00 91.88 88 GLU A N 1
ATOM 620 C CA . GLU A 1 88 ? 13.993 7.757 -1.601 1.00 91.88 88 GLU A CA 1
ATOM 621 C C . GLU A 1 88 ? 14.698 6.639 -2.383 1.00 91.88 88 GLU A C 1
ATOM 623 O O . GLU A 1 88 ? 15.929 6.555 -2.373 1.00 91.88 88 GLU A O 1
ATOM 628 N N . ILE A 1 89 ? 13.953 5.756 -3.055 1.00 88.31 89 ILE A N 1
ATOM 629 C CA . ILE A 1 89 ? 14.537 4.663 -3.836 1.00 88.31 89 ILE A CA 1
ATOM 630 C C . ILE A 1 89 ? 14.121 4.727 -5.304 1.00 88.31 89 ILE A C 1
ATOM 632 O O . ILE A 1 89 ? 13.010 5.106 -5.660 1.00 88.31 89 ILE A O 1
ATOM 636 N N . THR A 1 90 ? 15.020 4.302 -6.192 1.00 90.44 90 THR A N 1
ATOM 637 C CA . THR A 1 90 ? 14.666 4.085 -7.599 1.00 90.44 90 THR A CA 1
ATOM 638 C C . THR A 1 90 ? 14.132 2.670 -7.771 1.00 90.44 90 THR A C 1
ATOM 640 O O . THR A 1 90 ? 14.864 1.697 -7.595 1.00 90.44 90 THR A O 1
ATOM 643 N N . LEU A 1 91 ? 12.852 2.555 -8.121 1.00 90.56 91 LEU A N 1
ATOM 644 C CA . LEU A 1 91 ? 12.218 1.277 -8.429 1.00 90.56 91 LEU A CA 1
ATOM 645 C C . LEU A 1 91 ? 12.707 0.702 -9.766 1.00 90.56 91 LEU A C 1
ATOM 647 O O . LEU A 1 91 ? 12.775 1.405 -10.773 1.00 90.56 91 LEU A O 1
ATOM 651 N N . ASN A 1 92 ? 12.960 -0.609 -9.799 1.00 91.62 92 ASN A N 1
ATOM 652 C CA . ASN A 1 92 ? 13.253 -1.334 -11.043 1.00 91.62 92 ASN A CA 1
ATOM 653 C C . ASN A 1 92 ? 12.020 -1.441 -11.951 1.00 91.62 92 ASN A C 1
ATOM 655 O O . ASN A 1 92 ? 12.141 -1.433 -13.182 1.00 91.62 92 ASN A O 1
ATOM 659 N N . LYS A 1 93 ? 10.836 -1.561 -11.340 1.00 92.81 93 LYS A N 1
ATOM 660 C CA . LYS A 1 93 ? 9.531 -1.681 -11.990 1.00 92.81 93 LYS A CA 1
ATOM 661 C C . LYS A 1 93 ? 8.439 -0.981 -11.177 1.00 92.81 93 LYS A C 1
ATOM 663 O O . LYS A 1 93 ? 8.577 -0.880 -9.959 1.00 92.81 93 LYS A O 1
ATOM 668 N N . PRO A 1 94 ? 7.360 -0.510 -11.830 1.00 91.38 94 PRO A N 1
ATOM 669 C CA . PRO A 1 94 ? 6.284 0.198 -11.148 1.00 91.38 94 PRO A CA 1
ATOM 670 C C . PRO A 1 94 ? 5.552 -0.699 -10.152 1.00 91.38 94 PRO A C 1
ATOM 672 O O . PRO A 1 94 ? 5.445 -1.914 -10.364 1.00 91.38 94 PRO A O 1
ATOM 675 N N . ILE A 1 95 ? 5.012 -0.068 -9.109 1.00 92.50 95 ILE A N 1
ATOM 676 C CA . ILE A 1 95 ? 4.024 -0.659 -8.207 1.00 92.50 95 ILE A CA 1
ATOM 677 C C . ILE A 1 95 ? 2.748 -0.973 -8.991 1.00 92.50 95 ILE A C 1
ATOM 679 O O . ILE A 1 95 ? 2.288 -0.155 -9.781 1.00 92.50 95 ILE A O 1
ATOM 683 N N . VAL A 1 96 ? 2.202 -2.164 -8.760 1.00 93.12 96 VAL A N 1
ATOM 684 C CA . VAL A 1 96 ? 0.951 -2.686 -9.335 1.00 93.12 96 VAL A CA 1
ATOM 685 C C . VAL A 1 96 ? -0.067 -3.085 -8.264 1.00 93.12 96 VAL A C 1
ATOM 687 O O . VAL A 1 96 ? -1.153 -3.561 -8.581 1.00 93.12 96 VAL A O 1
ATOM 690 N N . GLY A 1 97 ? 0.263 -2.912 -6.982 1.00 87.75 97 GLY A N 1
ATOM 691 C CA . GLY A 1 97 ? -0.665 -3.216 -5.902 1.00 87.75 97 GLY A CA 1
ATOM 692 C C . GLY A 1 97 ? -0.213 -2.742 -4.527 1.00 87.75 97 GLY A C 1
ATOM 693 O O . GLY A 1 97 ? 0.977 -2.557 -4.263 1.00 87.75 97 GLY A O 1
ATOM 694 N N . MET A 1 98 ? -1.196 -2.596 -3.641 1.00 93.25 98 MET A N 1
ATOM 695 C CA . MET A 1 98 ? -1.036 -2.305 -2.218 1.00 93.25 98 MET A CA 1
ATOM 696 C C . MET A 1 98 ? -1.978 -3.208 -1.409 1.00 93.25 98 MET A C 1
ATOM 698 O O . MET A 1 98 ? -3.083 -3.508 -1.858 1.00 93.25 98 MET A O 1
ATOM 702 N N . GLY A 1 99 ? -1.566 -3.609 -0.206 1.00 91.75 99 GLY A N 1
ATOM 703 C CA . GLY A 1 99 ? -2.440 -4.265 0.772 1.00 91.75 99 GLY A CA 1
ATOM 704 C C . GLY A 1 99 ? -2.098 -3.842 2.197 1.00 91.75 99 GLY A C 1
ATOM 705 O O . GLY A 1 99 ? -0.922 -3.688 2.509 1.00 91.75 99 GLY A O 1
ATOM 706 N N . SER A 1 100 ? -3.097 -3.653 3.059 1.00 93.19 100 SER A N 1
ATOM 707 C CA . SER A 1 100 ? -2.905 -3.290 4.469 1.00 93.19 100 SER A CA 1
ATOM 708 C C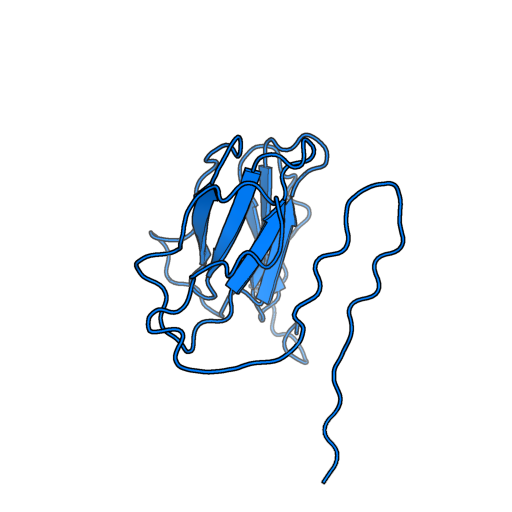 . SER A 1 100 ? -2.870 -4.518 5.378 1.00 93.19 100 SER A C 1
ATOM 710 O O . SER A 1 100 ? -3.458 -5.562 5.076 1.00 93.19 100 SER A O 1
ATOM 712 N N . THR A 1 101 ? -2.172 -4.404 6.507 1.00 92.44 101 THR A N 1
ATOM 713 C CA . THR A 1 101 ? -2.203 -5.426 7.555 1.00 92.44 101 THR A CA 1
ATOM 714 C C . THR A 1 101 ? -3.555 -5.415 8.276 1.00 92.44 101 THR A C 1
ATOM 716 O O . THR A 1 101 ? -4.185 -4.361 8.392 1.00 92.44 101 THR A O 1
ATOM 719 N N . PRO A 1 102 ? -4.021 -6.558 8.821 1.00 89.69 102 PRO A N 1
ATOM 720 C CA . PRO A 1 102 ? -5.280 -6.605 9.574 1.00 89.69 102 PRO A CA 1
ATOM 721 C C . PRO A 1 102 ? -5.311 -5.688 10.804 1.00 89.69 102 PRO A C 1
ATOM 723 O O . PRO A 1 102 ? -6.380 -5.275 11.244 1.00 89.69 102 PRO A O 1
ATOM 726 N N . THR A 1 103 ? -4.142 -5.378 11.367 1.00 90.06 103 THR A N 1
ATOM 727 C CA . THR A 1 103 ? -3.968 -4.445 12.488 1.00 90.06 103 THR A CA 1
ATOM 728 C C . THR A 1 103 ? -4.109 -2.984 12.056 1.00 90.06 103 THR A C 1
ATOM 730 O O . THR A 1 103 ? -4.323 -2.124 12.905 1.00 90.06 103 THR A O 1
ATOM 733 N N . GLY A 1 104 ? -3.982 -2.689 10.756 1.00 91.38 104 GLY A N 1
ATOM 734 C CA . GLY A 1 104 ? -3.926 -1.331 10.222 1.00 91.38 104 GLY A CA 1
ATOM 735 C C . GLY A 1 104 ? -2.619 -0.605 10.535 1.00 91.38 104 GLY A C 1
ATOM 736 O O . GLY A 1 104 ? -2.543 0.600 10.311 1.00 91.38 104 GLY A O 1
ATOM 737 N N . LEU A 1 105 ? -1.609 -1.314 11.055 1.00 95.44 105 LEU A N 1
ATOM 738 C CA . LEU A 1 105 ? -0.328 -0.743 11.477 1.00 95.44 105 LEU A CA 1
ATOM 739 C C . LEU A 1 105 ? 0.803 -0.958 10.460 1.00 95.44 105 LEU A C 1
ATOM 741 O O . LEU A 1 105 ? 1.979 -0.800 10.790 1.00 95.44 105 LEU A O 1
ATOM 745 N N . GLY A 1 106 ? 0.452 -1.311 9.223 1.00 95.69 106 GLY A N 1
ATOM 746 C CA . GLY A 1 106 ? 1.405 -1.597 8.163 1.00 95.69 106 GLY A CA 1
ATOM 747 C C . GLY A 1 106 ? 0.747 -1.899 6.821 1.00 95.69 106 GLY A C 1
ATOM 748 O O . GLY A 1 106 ? -0.473 -2.054 6.709 1.00 95.69 106 GLY A O 1
ATOM 749 N N . TYR A 1 107 ? 1.577 -1.986 5.785 1.00 95.56 107 TYR A N 1
ATOM 750 C CA . TYR A 1 107 ? 1.155 -2.354 4.434 1.00 95.56 107 TYR A CA 1
ATOM 751 C C . TYR A 1 107 ? 2.286 -2.967 3.605 1.00 95.56 107 TYR A C 1
ATOM 753 O O . TYR A 1 107 ? 3.475 -2.761 3.865 1.00 95.56 107 TYR A O 1
ATOM 761 N N . TRP A 1 108 ? 1.882 -3.705 2.573 1.00 97.56 108 TRP A N 1
ATOM 762 C CA . TRP A 1 108 ? 2.729 -4.197 1.495 1.00 97.56 108 TRP A CA 1
ATOM 763 C C . TRP A 1 108 ? 2.535 -3.351 0.237 1.00 97.56 108 TRP A C 1
ATOM 765 O O . TRP A 1 108 ? 1.398 -3.030 -0.115 1.00 97.56 108 TRP A O 1
ATOM 775 N N . LEU A 1 109 ? 3.627 -3.072 -0.475 1.00 95.69 109 LEU A N 1
ATOM 776 C CA . LEU A 1 109 ? 3.605 -2.637 -1.874 1.00 95.69 109 LEU A CA 1
ATOM 777 C C . LEU A 1 109 ? 4.158 -3.752 -2.760 1.00 95.69 109 LEU A C 1
ATOM 779 O O . LEU A 1 109 ? 5.147 -4.399 -2.403 1.00 95.69 109 LEU A O 1
ATOM 783 N N . VAL A 1 110 ? 3.533 -3.950 -3.919 1.00 95.50 110 VAL A N 1
ATOM 784 C CA . VAL A 1 110 ? 3.904 -4.986 -4.891 1.00 95.50 110 VAL A CA 1
ATOM 785 C C . VAL A 1 110 ? 4.297 -4.327 -6.204 1.00 95.50 110 VAL A C 1
ATOM 787 O O . VAL A 1 110 ? 3.497 -3.595 -6.777 1.00 95.50 110 VAL A O 1
ATOM 790 N N . ALA A 1 111 ? 5.504 -4.592 -6.696 1.00 94.06 111 ALA A N 1
ATOM 791 C CA . ALA A 1 111 ? 5.978 -4.158 -8.008 1.00 94.06 111 ALA A CA 1
ATOM 792 C C . ALA A 1 111 ? 5.717 -5.213 -9.096 1.00 94.06 111 ALA A C 1
ATOM 794 O O . ALA A 1 111 ? 5.588 -6.402 -8.811 1.00 94.06 111 ALA A O 1
ATOM 795 N N . SER A 1 112 ? 5.664 -4.794 -10.365 1.00 92.88 112 SER A N 1
ATOM 796 C CA . SER A 1 112 ? 5.397 -5.698 -11.505 1.00 92.88 112 SER A CA 1
ATOM 797 C C . SER A 1 112 ? 6.521 -6.699 -11.816 1.00 92.88 112 SER A C 1
ATOM 799 O O . SER A 1 112 ? 6.282 -7.678 -12.524 1.00 92.88 112 SER A O 1
ATOM 801 N N . ASP A 1 113 ? 7.731 -6.513 -11.278 1.00 89.62 113 ASP A N 1
ATOM 802 C CA . ASP A 1 113 ? 8.784 -7.549 -11.226 1.00 89.62 113 ASP A CA 1
ATOM 803 C C . ASP A 1 113 ? 8.610 -8.530 -10.050 1.00 89.62 113 ASP A C 1
ATOM 805 O O . ASP A 1 113 ? 9.406 -9.454 -9.875 1.00 89.62 113 ASP A O 1
ATOM 809 N N . GLY A 1 114 ? 7.578 -8.342 -9.230 1.00 90.38 114 GLY A N 1
ATOM 810 C CA . GLY A 1 114 ? 7.350 -9.089 -7.999 1.00 90.38 114 GLY A CA 1
ATOM 811 C C . GLY A 1 114 ? 8.236 -8.670 -6.836 1.00 90.38 114 GLY A C 1
ATOM 812 O O . GLY A 1 114 ? 8.400 -9.428 -5.876 1.00 90.38 114 GLY A O 1
ATOM 813 N N . GLY A 1 115 ? 8.801 -7.464 -6.898 1.00 94.62 115 GLY A N 1
ATOM 814 C CA . GLY A 1 115 ? 9.309 -6.763 -5.730 1.00 94.62 115 GLY A CA 1
ATOM 815 C C . GLY A 1 115 ? 8.219 -6.618 -4.666 1.00 94.62 115 GLY A C 1
ATOM 816 O O . GLY A 1 115 ? 7.164 -6.057 -4.945 1.00 94.62 115 GLY A O 1
ATOM 817 N N . ILE A 1 116 ? 8.472 -7.113 -3.453 1.00 95.12 116 ILE A N 1
ATOM 818 C CA . ILE A 1 116 ? 7.608 -6.895 -2.285 1.00 95.12 116 ILE A CA 1
ATOM 819 C C . ILE A 1 116 ? 8.319 -5.956 -1.317 1.00 95.12 116 ILE A C 1
ATOM 821 O O . ILE A 1 116 ? 9.452 -6.226 -0.914 1.00 95.12 116 ILE A O 1
ATOM 825 N N . PHE A 1 117 ? 7.637 -4.885 -0.925 1.00 96.38 117 PHE A N 1
ATOM 826 C CA . PHE A 1 117 ? 8.117 -3.905 0.047 1.00 96.38 117 PHE A CA 1
ATOM 827 C C . PHE A 1 117 ? 7.160 -3.872 1.235 1.00 96.38 117 PHE A C 1
ATOM 829 O O . PHE A 1 117 ? 5.947 -3.846 1.045 1.00 96.38 117 PHE A O 1
ATOM 836 N N . THR A 1 118 ? 7.698 -3.893 2.450 1.00 96.75 118 THR A N 1
ATOM 837 C CA . THR A 1 118 ? 6.927 -3.970 3.698 1.00 96.75 118 THR A CA 1
ATOM 838 C C . THR A 1 118 ? 7.163 -2.749 4.560 1.00 96.75 118 THR A C 1
ATOM 840 O O . THR A 1 118 ? 8.313 -2.372 4.785 1.00 96.75 118 THR A O 1
ATOM 843 N N . PHE A 1 119 ? 6.085 -2.198 5.103 1.00 97.56 119 PHE A N 1
ATOM 844 C CA . PHE A 1 119 ? 6.113 -1.036 5.981 1.00 97.56 119 PHE A CA 1
ATOM 845 C C . PHE A 1 119 ? 5.318 -1.291 7.255 1.00 97.56 119 PHE A C 1
ATOM 847 O O . PHE A 1 119 ? 4.331 -2.032 7.246 1.00 97.56 119 PHE A O 1
ATOM 854 N N . GLY A 1 120 ? 5.737 -0.647 8.345 1.00 97.12 120 GLY A N 1
ATOM 855 C CA . GLY A 1 120 ? 5.098 -0.794 9.649 1.00 97.12 120 GLY A CA 1
ATOM 856 C C . GLY A 1 120 ? 5.222 -2.224 10.172 1.00 97.12 120 GLY A C 1
ATOM 857 O O . GLY A 1 120 ? 6.324 -2.769 10.224 1.00 97.12 120 GLY A O 1
ATOM 858 N N . ASP A 1 121 ? 4.097 -2.833 10.546 1.00 97.38 121 ASP A N 1
ATOM 859 C CA . ASP A 1 121 ? 4.042 -4.211 11.049 1.00 97.38 121 ASP A CA 1
ATOM 860 C C . ASP A 1 121 ? 3.830 -5.288 9.967 1.00 97.38 121 ASP A C 1
ATOM 862 O O . ASP A 1 121 ? 3.672 -6.471 10.284 1.00 97.38 121 ASP A O 1
ATOM 866 N N . ALA A 1 122 ? 3.868 -4.910 8.684 1.00 96.88 122 ALA A N 1
ATOM 867 C CA . ALA A 1 122 ? 3.763 -5.853 7.578 1.00 96.88 122 ALA A CA 1
ATOM 868 C C . ALA A 1 122 ? 4.940 -6.840 7.579 1.00 96.88 122 ALA A C 1
ATOM 870 O O . ALA A 1 122 ? 6.104 -6.466 7.440 1.00 96.88 122 ALA A O 1
ATOM 871 N N . GLN A 1 123 ? 4.635 -8.132 7.706 1.00 95.38 123 GLN A N 1
ATOM 872 C CA . GLN A 1 123 ? 5.652 -9.180 7.695 1.00 95.38 123 GLN A CA 1
ATOM 873 C C . GLN A 1 123 ? 6.209 -9.409 6.284 1.00 95.38 123 GLN A C 1
ATOM 875 O O . GLN A 1 123 ? 5.461 -9.498 5.308 1.00 95.38 123 GLN A O 1
ATOM 880 N N . PHE A 1 124 ? 7.533 -9.552 6.179 1.00 93.62 124 PHE A N 1
ATOM 881 C CA . PHE A 1 124 ? 8.214 -9.859 4.922 1.00 93.62 124 PHE A CA 1
ATOM 882 C C . PHE A 1 124 ? 8.400 -11.369 4.748 1.00 93.62 124 PHE A C 1
ATOM 884 O O . PHE A 1 124 ? 9.111 -12.007 5.523 1.00 93.62 124 PHE A O 1
ATOM 891 N N . PHE A 1 125 ? 7.794 -11.932 3.701 1.00 88.81 125 PHE A N 1
ATOM 892 C CA . PHE A 1 125 ? 7.851 -13.369 3.395 1.00 88.81 125 PHE A CA 1
ATOM 893 C C . PHE A 1 125 ? 8.733 -13.709 2.186 1.00 88.81 125 PHE A C 1
ATOM 895 O O . PHE A 1 125 ? 8.794 -14.864 1.770 1.00 88.81 125 PHE A O 1
ATOM 902 N N . GLY A 1 126 ? 9.421 -12.715 1.623 1.00 89.38 126 GLY A N 1
ATOM 903 C CA . GLY A 1 126 ? 10.231 -12.856 0.417 1.00 89.38 126 GLY A CA 1
ATOM 904 C C . GLY A 1 126 ? 9.769 -11.943 -0.716 1.00 89.38 126 GLY A C 1
ATOM 905 O O . GLY A 1 126 ? 8.700 -11.341 -0.670 1.00 89.38 126 GLY A O 1
ATOM 906 N N . SER A 1 127 ? 10.616 -11.834 -1.736 1.00 88.62 127 SER A N 1
ATOM 907 C CA . SER A 1 127 ? 10.418 -10.983 -2.908 1.00 88.62 127 SER A CA 1
ATOM 908 C C . SER A 1 127 ? 11.006 -11.683 -4.128 1.00 88.62 127 SER A C 1
ATOM 910 O O . SER A 1 127 ? 12.089 -12.268 -4.039 1.00 88.62 127 SER A O 1
ATOM 912 N N . THR A 1 128 ? 10.315 -11.619 -5.265 1.00 87.06 128 THR A N 1
ATOM 913 C CA . THR A 1 128 ? 10.833 -12.140 -6.538 1.00 87.06 128 THR A CA 1
ATOM 914 C C . THR A 1 128 ? 11.457 -11.050 -7.401 1.00 87.06 128 THR A C 1
ATOM 916 O O . THR A 1 128 ? 11.915 -11.360 -8.492 1.00 87.06 128 THR A O 1
ATOM 919 N N . GLY A 1 129 ? 11.539 -9.800 -6.928 1.00 80.19 129 GLY A N 1
ATOM 920 C CA . GLY A 1 129 ? 12.045 -8.668 -7.723 1.00 80.19 129 GLY A CA 1
ATOM 921 C C . GLY A 1 129 ? 13.500 -8.804 -8.200 1.00 80.19 129 GLY A C 1
ATOM 922 O O . GLY A 1 129 ? 13.909 -8.130 -9.138 1.00 80.19 129 GLY A O 1
ATOM 923 N N . ALA A 1 130 ? 14.288 -9.696 -7.590 1.00 79.25 130 ALA A N 1
ATOM 924 C CA . ALA A 1 130 ? 15.645 -10.032 -8.036 1.00 79.25 130 ALA A CA 1
ATOM 925 C C . ALA A 1 130 ? 15.697 -11.215 -9.030 1.00 79.25 130 ALA A C 1
ATOM 927 O O . ALA A 1 130 ? 16.778 -11.604 -9.472 1.00 79.25 130 ALA A O 1
ATOM 928 N N . MET A 1 131 ? 14.553 -11.814 -9.367 1.00 82.12 131 MET A N 1
ATOM 929 C CA . MET A 1 131 ? 14.437 -12.956 -10.274 1.00 82.12 131 MET A CA 1
ATOM 930 C C . MET A 1 131 ? 13.900 -12.513 -11.636 1.00 82.12 131 MET A C 1
ATOM 932 O O . MET A 1 131 ? 13.040 -11.643 -11.739 1.00 82.12 131 MET A O 1
ATOM 936 N N . THR A 1 132 ? 14.364 -13.155 -12.711 1.00 79.81 132 THR A N 1
ATOM 937 C CA . THR A 1 132 ? 13.746 -12.977 -14.030 1.00 79.81 132 THR A CA 1
ATOM 938 C C . THR A 1 132 ? 12.412 -13.717 -14.065 1.00 79.81 132 THR A C 1
ATOM 940 O O . THR A 1 132 ? 12.377 -14.946 -14.110 1.00 79.81 132 THR A O 1
ATOM 943 N N . LEU A 1 133 ? 11.306 -12.974 -14.050 1.00 76.44 133 LEU A N 1
ATOM 944 C CA . LEU A 1 133 ? 9.974 -13.549 -14.217 1.00 76.44 133 LEU A CA 1
ATOM 945 C C . LEU A 1 133 ? 9.670 -13.825 -15.695 1.00 76.44 133 LEU A C 1
ATOM 947 O O . LEU A 1 133 ? 10.007 -13.035 -16.574 1.00 76.44 133 LEU A O 1
ATOM 951 N N . ASN A 1 134 ? 8.959 -14.925 -15.969 1.00 76.62 134 ASN A N 1
ATOM 952 C CA . ASN A 1 134 ? 8.512 -15.272 -17.326 1.00 76.62 134 ASN A CA 1
ATOM 953 C C . ASN A 1 134 ? 7.483 -14.276 -17.884 1.00 76.62 134 ASN A C 1
ATOM 955 O O . ASN A 1 134 ? 7.330 -14.160 -19.100 1.00 76.62 134 ASN A O 1
ATOM 959 N N . LYS A 1 135 ? 6.745 -13.601 -16.994 1.00 80.38 135 LYS A N 1
ATOM 960 C CA . LYS A 1 135 ? 5.777 -12.539 -17.288 1.00 80.38 135 LYS A CA 1
ATOM 961 C C . LYS A 1 135 ? 5.707 -11.566 -16.100 1.00 80.38 135 LYS A C 1
ATOM 963 O O . LYS A 1 135 ? 5.942 -12.016 -14.978 1.00 80.38 135 LYS A O 1
ATOM 968 N N . PRO A 1 136 ? 5.371 -10.283 -16.325 1.00 73.44 136 PRO A N 1
ATOM 969 C CA . PRO A 1 136 ? 5.113 -9.339 -15.239 1.00 73.44 136 PRO A CA 1
ATOM 970 C C . PRO A 1 136 ? 3.933 -9.769 -14.359 1.00 73.44 136 PRO A C 1
ATOM 972 O O . PRO A 1 136 ? 3.025 -10.456 -14.837 1.00 73.44 136 PRO A O 1
ATOM 975 N N . ILE A 1 137 ? 3.935 -9.322 -13.104 1.00 80.38 137 ILE A N 1
ATOM 976 C CA . ILE A 1 137 ? 2.752 -9.334 -12.232 1.00 80.38 137 ILE A CA 1
ATOM 977 C C . ILE A 1 137 ? 1.862 -8.141 -12.613 1.00 80.38 137 ILE A C 1
ATOM 979 O O . ILE A 1 137 ? 2.383 -7.040 -12.811 1.00 80.38 137 ILE A O 1
ATOM 983 N N . VAL A 1 138 ? 0.552 -8.387 -12.759 1.00 77.62 138 VAL A N 1
ATOM 984 C CA . VAL A 1 138 ? -0.483 -7.437 -13.217 1.00 77.62 138 VAL A CA 1
ATOM 985 C C . VAL A 1 138 ? -1.792 -7.624 -12.465 1.00 77.62 138 VAL A C 1
ATOM 987 O O . VAL A 1 138 ? -2.033 -8.764 -12.000 1.00 77.62 138 VAL A O 1
#

Radius of gyration: 16.02 Å; chains: 1; bounding box: 39×34×43 Å

pLDDT: mean 70.84, std 25.17, range [24.61, 97.56]

Secondary structure (DSSP, 8-state):
------------SS----------S---STT-----SS-------SS--TTS-EEEEE-TTSSEEEEEETT--EEEEETPPP---STTS--SS-EEEEEE-TTSSEEEEEETT--EEEEETPPP----TTS--SS---

Sequence (138 aa):
MTLAIFVARVALLTASYVGVLGAPAAASNPGTVENTGQLLHFGDLSSGSPTDEMFIVSTPTGTGYWIATQKGVVSVFGDAGSYGDLSEITLNKPIVGMGSTPTGLGYWLVASDGGIFTFGDAQFFGSTGAMTLNKPIV